Protein AF-A0A8X6GLP2-F1 (afdb_monomer_lite)

Radius of gyration: 21.19 Å; chains: 1; bounding box: 50×28×55 Å

Organism: Trichonephila clavata (NCBI:txid2740835)

pLDDT: mean 78.42, std 9.09, range [56.66, 94.06]

Sequence (97 aa):
MADRLAKQGTAHSQPKQPSTLHSTKSQKKSAVETWNCQRLQRLFLGKNWESLVSRGPFVHNLPRAVSVAAFRMCTGHDYLAAHLHCINVLPSPECQL

Secondary structure (DSSP, 8-state):
-HHHHHHHHTTS---SS---HHHHHHHHHHHHHHHHHHHHHHHTTT---HHHHHT----TTS-HHHHHHHHHHHH-GGGHHHHHHHTTSSS-TT---

Foldseek 3Di:
DVVVVVVVVVVDDDDPDDDDPVRVVVVVVVVVVVVVVVVVCVVCPVFPCVQVVVVDDQPPPDDPVVSLVVVCVSRNPLQSLVVCVVVVNDPDSPDDD

Structure (mmCIF, N/CA/C/O backbone):
data_AF-A0A8X6GLP2-F1
#
_entry.id   AF-A0A8X6GLP2-F1
#
loop_
_atom_site.group_PDB
_atom_site.id
_atom_site.type_symbol
_atom_site.label_atom_id
_atom_site.label_alt_id
_atom_site.label_comp_id
_atom_site.label_asym_id
_atom_site.label_entity_id
_atom_site.label_seq_id
_atom_site.pdbx_PDB_ins_code
_atom_site.Cartn_x
_atom_site.Cartn_y
_atom_site.Cartn_z
_atom_site.occupancy
_atom_site.B_iso_or_equiv
_atom_site.auth_seq_id
_atom_site.auth_comp_id
_atom_site.auth_asym_id
_atom_site.auth_atom_id
_atom_site.pdbx_PDB_model_num
ATOM 1 N N . MET A 1 1 ? -37.224 0.899 14.293 1.00 71.06 1 MET A N 1
ATOM 2 C CA . MET A 1 1 ? -35.864 0.382 13.985 1.00 71.06 1 MET A CA 1
ATOM 3 C C . MET A 1 1 ? -34.816 0.839 14.995 1.00 71.06 1 MET A C 1
ATOM 5 O O . MET A 1 1 ? -34.007 0.008 15.387 1.00 71.06 1 MET A O 1
ATOM 9 N N . ALA A 1 2 ? -34.848 2.098 15.448 1.00 81.88 2 ALA A N 1
ATOM 10 C CA . ALA A 1 2 ? -33.910 2.629 16.444 1.00 81.88 2 ALA A CA 1
ATOM 11 C C . ALA A 1 2 ? -33.878 1.815 17.754 1.00 81.88 2 ALA A C 1
ATOM 13 O O . ALA A 1 2 ? -32.809 1.373 18.154 1.00 81.88 2 ALA A O 1
ATOM 14 N N . ASP A 1 3 ? -35.037 1.495 18.337 1.00 86.25 3 ASP A N 1
ATOM 15 C CA . ASP A 1 3 ? -35.132 0.685 19.567 1.00 86.25 3 ASP A CA 1
ATOM 16 C C . ASP A 1 3 ? -34.466 -0.687 19.471 1.00 86.25 3 ASP A C 1
ATOM 18 O O . ASP A 1 3 ? -33.822 -1.153 20.409 1.00 86.25 3 ASP A O 1
ATOM 22 N N . ARG A 1 4 ? -34.599 -1.346 18.315 1.00 92.25 4 ARG A N 1
ATOM 23 C CA . ARG A 1 4 ? -33.962 -2.644 18.076 1.00 92.25 4 ARG A CA 1
ATOM 24 C C . ARG A 1 4 ? -32.439 -2.507 18.080 1.00 92.25 4 ARG A C 1
ATOM 26 O O . ARG A 1 4 ? -31.762 -3.328 18.687 1.0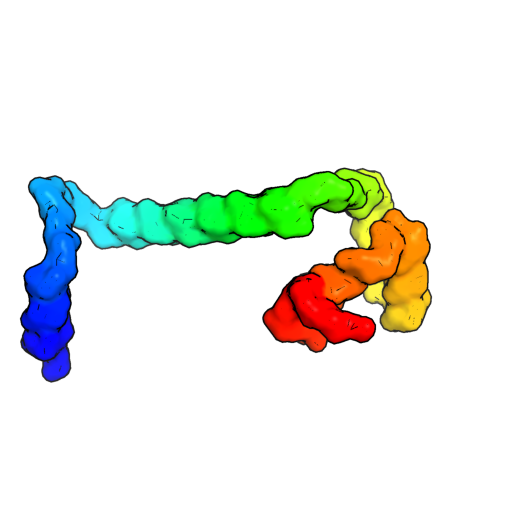0 92.25 4 ARG A O 1
ATOM 33 N N . LEU A 1 5 ? -31.915 -1.465 17.433 1.00 87.75 5 LEU A N 1
ATOM 34 C CA . LEU A 1 5 ? -30.478 -1.181 17.385 1.00 87.75 5 LEU A CA 1
ATOM 35 C C . LEU A 1 5 ? -29.939 -0.760 18.758 1.00 87.75 5 LEU A C 1
ATOM 37 O O . LEU A 1 5 ? -28.858 -1.196 19.141 1.00 87.75 5 LEU A O 1
ATOM 41 N N . ALA A 1 6 ? -30.707 0.013 19.529 1.00 84.94 6 ALA A N 1
ATOM 42 C CA . ALA A 1 6 ? -30.353 0.390 20.894 1.00 84.94 6 ALA A CA 1
ATOM 43 C C . ALA A 1 6 ? -30.224 -0.846 21.805 1.00 84.94 6 ALA A C 1
ATOM 45 O O . ALA A 1 6 ? -29.210 -0.999 22.483 1.00 84.94 6 ALA A O 1
ATOM 46 N N . LYS A 1 7 ? -31.182 -1.785 21.739 1.00 87.94 7 LYS A N 1
ATOM 47 C CA . LYS A 1 7 ? -31.130 -3.070 22.471 1.00 87.94 7 LYS A CA 1
ATOM 48 C C . LYS A 1 7 ? -29.971 -3.975 22.037 1.00 87.94 7 LYS A C 1
ATOM 50 O O . LYS A 1 7 ? -29.426 -4.714 22.847 1.00 87.94 7 LYS A O 1
ATOM 55 N N . GLN A 1 8 ? -29.565 -3.935 20.769 1.00 89.50 8 GLN A N 1
ATOM 56 C CA . GLN A 1 8 ? -28.360 -4.645 20.320 1.00 89.50 8 GLN A CA 1
ATOM 57 C C . GLN A 1 8 ? -27.077 -3.962 20.814 1.00 89.50 8 GLN A C 1
ATOM 59 O O . GLN A 1 8 ? -26.092 -4.629 21.131 1.00 89.50 8 GLN A O 1
ATOM 64 N N . GLY A 1 9 ? -27.090 -2.634 20.921 1.00 83.69 9 GLY A N 1
ATOM 65 C CA . GLY A 1 9 ? -25.985 -1.851 21.465 1.00 83.69 9 GLY A CA 1
ATOM 66 C C . GLY A 1 9 ? -25.684 -2.184 22.927 1.00 83.69 9 GLY A C 1
ATOM 67 O O . GLY A 1 9 ? -24.515 -2.273 23.290 1.00 83.69 9 GLY A O 1
ATOM 68 N N . THR A 1 10 ? -26.707 -2.460 23.745 1.00 83.94 10 THR A N 1
ATOM 69 C CA . THR A 1 10 ? -26.520 -2.833 25.161 1.00 83.94 10 THR A CA 1
ATOM 70 C C . THR A 1 10 ? -25.834 -4.186 25.353 1.00 83.94 10 THR A C 1
ATOM 72 O O . THR A 1 10 ? -25.267 -4.424 26.412 1.00 83.94 10 THR A O 1
ATOM 75 N N . ALA A 1 11 ? -25.842 -5.060 24.341 1.00 88.56 11 ALA A N 1
ATOM 76 C CA . ALA A 1 11 ? -25.092 -6.318 24.372 1.00 88.56 11 ALA A CA 1
ATOM 77 C C . ALA A 1 11 ? -23.577 -6.124 24.150 1.00 88.56 11 ALA A C 1
ATOM 79 O O . ALA A 1 11 ? -22.799 -7.047 24.380 1.00 88.56 11 ALA A O 1
ATOM 80 N N . HIS A 1 12 ? -23.145 -4.940 23.701 1.00 83.69 12 HIS A N 1
ATOM 81 C CA . HIS A 1 12 ? -21.738 -4.624 23.471 1.00 83.69 12 HIS A CA 1
ATOM 82 C C . HIS A 1 12 ? -21.137 -3.888 24.671 1.00 83.69 12 HIS A C 1
ATOM 84 O O . HIS A 1 12 ? -21.781 -3.026 25.274 1.00 83.69 12 HIS A O 1
ATOM 90 N N . SER A 1 13 ? -19.868 -4.187 24.975 1.00 82.12 13 SER A N 1
ATOM 91 C CA . SER A 1 13 ? -19.112 -3.528 26.045 1.00 82.12 13 SER A CA 1
ATOM 92 C C . SER A 1 13 ? -19.160 -2.008 25.891 1.00 82.12 13 SER A C 1
ATOM 94 O O . SER A 1 13 ? -18.618 -1.453 24.933 1.00 82.12 13 SER A O 1
ATOM 96 N N . GLN A 1 14 ? -19.779 -1.338 26.860 1.00 79.19 14 GLN A N 1
ATOM 97 C CA . GLN A 1 14 ? -19.807 0.117 26.918 1.00 79.19 14 GLN A CA 1
ATOM 98 C C . GLN A 1 14 ? -18.465 0.649 27.441 1.00 79.19 14 GLN A C 1
ATOM 100 O O . GLN A 1 14 ? -17.825 0.010 28.284 1.00 79.19 14 GLN A O 1
ATOM 105 N N . PRO A 1 15 ? -18.003 1.808 26.951 1.00 77.25 15 PRO A N 1
ATOM 106 C CA . PRO A 1 15 ? -16.801 2.431 27.476 1.00 77.25 15 PRO A CA 1
ATOM 107 C C . PRO A 1 15 ? -17.027 2.855 28.935 1.00 77.25 15 PRO A C 1
ATOM 109 O O . PRO A 1 15 ? -18.020 3.497 29.260 1.00 77.25 15 PRO A O 1
ATOM 112 N N . LYS A 1 16 ? -16.083 2.509 29.819 1.00 82.06 16 LYS A N 1
ATOM 113 C CA . LYS A 1 16 ? -16.129 2.870 31.252 1.00 82.06 16 LYS A CA 1
ATOM 114 C C . LYS A 1 16 ? -15.927 4.367 31.503 1.00 82.06 16 LYS A C 1
ATOM 116 O O . LYS A 1 16 ? -16.200 4.845 32.596 1.00 82.06 16 LYS A O 1
ATOM 121 N N . GLN A 1 17 ? -15.399 5.076 30.509 1.00 80.94 17 GLN A N 1
ATOM 122 C CA . GLN A 1 17 ? -15.115 6.502 30.563 1.00 80.94 17 GLN A CA 1
ATOM 123 C C . GLN A 1 17 ? -15.867 7.212 29.434 1.00 80.94 17 GLN A C 1
ATOM 125 O O . GLN A 1 17 ? -15.916 6.683 28.315 1.00 80.94 17 GLN A O 1
ATOM 130 N N . PRO A 1 18 ? -16.431 8.403 29.692 1.00 80.12 18 PRO A N 1
ATOM 131 C CA . PRO A 1 18 ? -17.056 9.192 28.649 1.00 80.12 18 PRO A CA 1
ATOM 132 C C . PRO A 1 18 ? -16.008 9.545 27.592 1.00 80.12 18 PRO A C 1
ATOM 134 O O . PRO A 1 18 ? -14.964 10.123 27.884 1.00 80.12 18 PRO A O 1
ATOM 137 N N . SER A 1 19 ? -16.287 9.176 26.346 1.00 79.31 19 SER A N 1
ATOM 138 C CA . SER A 1 19 ? -15.473 9.542 25.191 1.00 79.31 19 SER A CA 1
ATOM 139 C C . SER A 1 19 ? -16.359 10.216 24.158 1.00 79.31 19 SER A C 1
ATOM 141 O O . SER A 1 19 ? -17.534 9.883 24.002 1.00 79.31 19 SER A O 1
ATOM 143 N N . THR A 1 20 ? -15.809 11.209 23.467 1.00 87.44 20 THR A N 1
ATOM 144 C CA . THR A 1 20 ? -16.538 11.882 22.396 1.00 87.44 20 THR A CA 1
ATOM 145 C C . THR A 1 20 ? -16.607 10.971 21.177 1.00 87.44 20 THR A C 1
ATOM 147 O O . THR A 1 20 ? -15.648 10.261 20.864 1.00 87.44 20 THR A O 1
ATOM 150 N N . LEU A 1 21 ? -17.710 11.044 20.428 1.00 85.94 21 LEU A N 1
ATOM 151 C CA . LEU A 1 21 ? -17.869 10.287 19.180 1.00 85.94 21 LEU A CA 1
ATOM 152 C C . LEU A 1 21 ? -16.706 10.520 18.206 1.00 85.94 21 LEU A C 1
ATOM 154 O O . LEU A 1 21 ? -16.296 9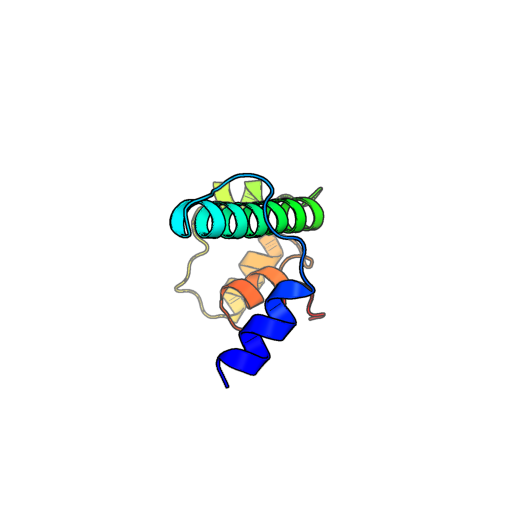.601 17.498 1.00 85.94 21 LEU A O 1
ATOM 158 N N . HIS A 1 22 ? -16.163 11.740 18.186 1.00 89.69 22 HIS A N 1
ATOM 159 C CA . HIS A 1 22 ? -15.003 12.096 17.375 1.00 89.69 22 HIS A CA 1
ATOM 160 C C . HIS A 1 22 ? -13.754 11.304 17.786 1.00 89.69 22 HIS A C 1
ATOM 162 O O . HIS A 1 22 ? -13.100 10.703 16.934 1.00 89.69 22 HIS A O 1
ATOM 168 N N . SER A 1 23 ? -13.459 11.247 19.089 1.00 85.31 23 SER A N 1
ATOM 169 C CA . SER A 1 23 ? -12.321 10.492 19.619 1.00 85.31 23 SER A CA 1
ATOM 170 C C . SER A 1 23 ? -12.459 8.997 19.326 1.00 85.31 23 SER A C 1
ATOM 172 O O . SER A 1 23 ? -11.548 8.393 18.764 1.00 85.31 23 SER A O 1
ATOM 174 N N . THR A 1 24 ? -13.636 8.411 19.573 1.00 85.88 24 THR A N 1
ATOM 175 C CA . THR A 1 24 ? -13.886 6.988 19.293 1.00 85.88 24 THR A CA 1
ATOM 176 C C . THR A 1 24 ? -13.765 6.660 17.801 1.00 85.88 24 THR A C 1
ATOM 178 O O . THR A 1 24 ? -13.204 5.626 17.436 1.00 85.88 24 THR A O 1
ATOM 181 N N . LYS A 1 25 ? -14.266 7.532 16.910 1.00 91.44 25 LYS A N 1
ATOM 182 C CA . LYS A 1 25 ? -14.085 7.378 15.455 1.00 91.44 25 LYS A CA 1
ATOM 183 C C . LYS A 1 25 ? -12.611 7.428 15.070 1.00 91.44 25 LYS A C 1
ATOM 185 O O . LYS A 1 25 ? -12.163 6.571 14.313 1.00 91.44 25 LYS A O 1
ATOM 190 N N . SER A 1 26 ? -11.875 8.403 15.601 1.00 91.38 26 SER A N 1
ATOM 191 C CA . SER A 1 26 ? -10.444 8.562 15.341 1.00 91.38 26 SER A CA 1
ATOM 192 C C . SER A 1 26 ? -9.651 7.332 15.793 1.00 91.38 26 SER A C 1
ATOM 194 O O . SER A 1 26 ? -8.876 6.779 15.020 1.00 91.38 26 SER A O 1
ATOM 196 N N . GLN A 1 27 ? -9.931 6.815 16.993 1.00 88.19 27 GLN A N 1
ATOM 197 C CA . GLN A 1 27 ? -9.305 5.599 17.520 1.00 88.19 27 GLN A CA 1
ATOM 198 C C . GLN A 1 27 ? -9.572 4.376 16.639 1.00 88.19 27 GLN A C 1
ATOM 200 O O . GLN A 1 27 ? -8.641 3.650 16.302 1.00 88.19 27 GLN A O 1
ATOM 205 N N . LYS A 1 28 ? -10.827 4.155 16.221 1.00 90.38 28 LYS A N 1
ATOM 206 C CA . LYS A 1 28 ? -11.157 3.048 15.308 1.00 90.38 28 LYS A CA 1
ATOM 207 C C . LYS A 1 28 ? -10.439 3.188 13.970 1.00 90.38 28 LYS A C 1
ATOM 209 O O . LYS A 1 28 ? -9.898 2.206 13.474 1.00 90.38 28 LYS A O 1
ATOM 214 N N . LYS A 1 29 ? -10.417 4.398 13.402 1.00 93.25 29 LYS A N 1
ATOM 215 C CA . LYS A 1 29 ? -9.703 4.684 12.155 1.00 93.25 29 LYS A CA 1
ATOM 216 C C . LYS A 1 2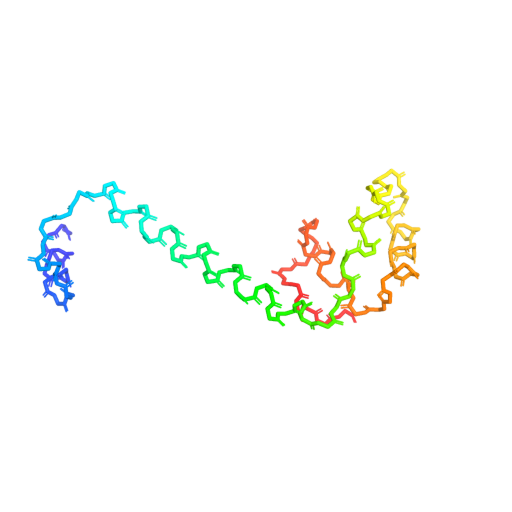9 ? -8.212 4.364 12.298 1.00 93.25 29 LYS A C 1
ATOM 218 O O . LYS A 1 29 ? -7.690 3.583 11.511 1.00 93.25 29 LYS A O 1
ATOM 223 N N . SER A 1 30 ? -7.572 4.875 13.346 1.00 92.25 30 SER A N 1
ATOM 224 C CA . SER A 1 30 ? -6.155 4.638 13.631 1.00 92.25 30 SER A CA 1
ATOM 225 C C . SER A 1 30 ? -5.840 3.155 13.868 1.00 92.25 30 SER A C 1
ATOM 227 O O . SER A 1 30 ? -4.824 2.658 13.387 1.00 92.25 30 SER A O 1
ATOM 229 N N . ALA A 1 31 ? -6.724 2.410 14.538 1.00 94.06 31 ALA A N 1
ATOM 230 C CA . ALA A 1 31 ? -6.561 0.970 14.732 1.00 94.06 31 ALA A CA 1
ATOM 231 C C . ALA A 1 31 ? -6.616 0.198 13.403 1.00 94.06 31 ALA A C 1
ATOM 233 O O . ALA A 1 31 ? -5.791 -0.683 13.168 1.00 94.06 31 ALA A O 1
ATOM 234 N N . VAL A 1 32 ? -7.549 0.554 12.513 1.00 93.31 32 VAL A N 1
ATOM 235 C CA . VAL A 1 32 ? -7.653 -0.038 11.169 1.00 93.31 32 VAL A CA 1
ATOM 236 C C . VAL A 1 32 ? -6.433 0.306 10.316 1.00 93.31 32 VAL A C 1
ATOM 238 O O . VAL A 1 32 ? -5.885 -0.570 9.650 1.00 93.31 32 VAL A O 1
ATOM 241 N N . GLU A 1 33 ? -5.980 1.558 10.346 1.00 89.00 33 GLU A N 1
ATOM 242 C CA . GLU A 1 33 ? -4.766 1.993 9.645 1.00 89.00 33 GLU A CA 1
ATOM 243 C C . GLU A 1 33 ? -3.536 1.239 10.154 1.00 89.00 33 GLU A C 1
ATOM 245 O O . GLU A 1 33 ? -2.777 0.694 9.358 1.00 89.00 33 GLU A O 1
ATOM 250 N N . THR A 1 34 ? -3.388 1.115 11.473 1.00 93.12 34 THR A N 1
ATOM 251 C CA . THR A 1 34 ? -2.281 0.384 12.101 1.00 93.12 34 THR A CA 1
ATOM 252 C C . THR A 1 34 ? -2.304 -1.094 11.718 1.00 93.12 34 THR A C 1
ATOM 254 O O . THR A 1 34 ? -1.273 -1.645 11.330 1.00 93.12 34 THR A O 1
ATOM 257 N N . TRP A 1 35 ? -3.476 -1.736 11.761 1.00 92.75 35 TRP A N 1
ATOM 258 C CA . TRP A 1 35 ? -3.646 -3.121 11.321 1.00 92.75 35 TRP A CA 1
ATOM 259 C C . TRP A 1 35 ? -3.265 -3.298 9.848 1.00 92.75 35 TRP A C 1
ATOM 261 O O . TRP A 1 35 ? -2.545 -4.237 9.505 1.00 92.75 35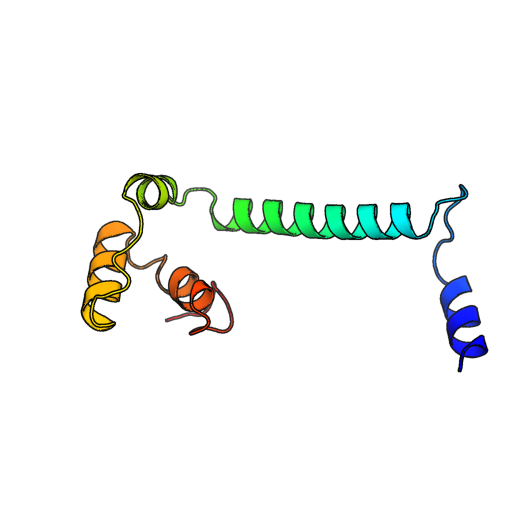 TRP A O 1
ATOM 271 N N . ASN A 1 36 ? -3.688 -2.376 8.980 1.00 80.94 36 ASN A N 1
ATOM 272 C CA . ASN A 1 36 ? -3.310 -2.387 7.571 1.00 80.94 36 ASN A CA 1
ATOM 273 C C . ASN A 1 36 ? -1.799 -2.227 7.389 1.00 80.94 36 ASN A C 1
ATOM 275 O O . ASN A 1 36 ? -1.201 -3.023 6.670 1.00 80.94 36 ASN A O 1
ATOM 279 N N . CYS A 1 37 ? -1.170 -1.266 8.068 1.00 84.69 37 CYS A N 1
ATOM 280 C CA . CYS A 1 37 ? 0.277 -1.073 8.019 1.00 84.69 37 CYS A CA 1
ATOM 281 C C . CYS A 1 37 ? 1.030 -2.339 8.443 1.00 84.69 37 CYS A C 1
ATOM 283 O O . CYS A 1 37 ? 1.911 -2.790 7.720 1.00 84.69 37 CYS A O 1
ATOM 285 N N . GLN A 1 38 ? 0.645 -2.967 9.557 1.00 86.31 38 GLN A N 1
ATOM 286 C CA . GLN A 1 38 ? 1.263 -4.211 10.029 1.00 86.31 38 GLN A CA 1
ATOM 287 C C . GLN A 1 38 ? 1.025 -5.389 9.076 1.00 86.31 38 GLN A C 1
ATOM 289 O O . GLN A 1 38 ? 1.911 -6.219 8.869 1.00 86.31 38 GLN A O 1
ATOM 294 N N . ARG A 1 39 ? -0.176 -5.498 8.496 1.00 85.88 39 ARG A N 1
ATOM 295 C CA . ARG A 1 39 ? -0.495 -6.522 7.492 1.00 85.88 39 ARG A CA 1
ATOM 296 C C . ARG A 1 39 ? 0.395 -6.366 6.265 1.00 85.88 39 ARG A C 1
ATOM 298 O O . ARG A 1 39 ? 1.007 -7.340 5.843 1.00 85.88 39 ARG A O 1
ATOM 305 N N . LEU A 1 40 ? 0.493 -5.151 5.732 1.00 78.19 40 LEU A N 1
ATOM 306 C CA . LEU A 1 40 ? 1.331 -4.850 4.577 1.00 78.19 40 LEU A CA 1
ATOM 307 C C . LEU A 1 40 ? 2.808 -5.098 4.908 1.00 78.19 40 LEU A C 1
ATOM 309 O O . LEU A 1 40 ? 3.466 -5.828 4.181 1.00 78.19 40 LEU A O 1
ATOM 313 N N . GLN A 1 41 ? 3.310 -4.610 6.045 1.00 79.12 41 GLN A N 1
ATOM 314 C CA . GLN A 1 41 ? 4.684 -4.880 6.484 1.00 79.12 41 GLN A CA 1
ATOM 315 C C . GLN A 1 41 ? 5.004 -6.378 6.537 1.00 79.12 41 GLN A C 1
ATOM 317 O O . GLN A 1 41 ? 6.065 -6.776 6.071 1.00 79.12 41 GLN A O 1
ATOM 322 N N . ARG A 1 42 ? 4.091 -7.222 7.040 1.00 80.06 42 ARG A N 1
ATOM 323 C CA . ARG A 1 42 ? 4.283 -8.683 7.038 1.00 80.06 42 ARG A CA 1
ATOM 324 C C . ARG A 1 42 ? 4.318 -9.276 5.632 1.00 80.06 42 ARG A C 1
ATOM 326 O O . ARG A 1 42 ? 5.181 -10.100 5.358 1.00 80.06 42 ARG A O 1
ATOM 333 N N . LEU A 1 43 ? 3.420 -8.852 4.742 1.00 70.88 43 LEU A N 1
ATOM 334 C CA . LEU A 1 43 ? 3.395 -9.311 3.345 1.00 70.88 43 LEU A CA 1
ATOM 335 C C . LEU A 1 43 ? 4.640 -8.885 2.554 1.00 70.88 43 LEU A C 1
ATOM 337 O O . LEU A 1 43 ? 4.999 -9.526 1.564 1.00 70.88 43 LEU A O 1
ATOM 341 N N . PHE A 1 44 ? 5.280 -7.798 2.979 1.00 67.06 44 PHE A N 1
ATOM 342 C CA . PHE A 1 44 ? 6.438 -7.209 2.315 1.00 67.06 44 PHE A CA 1
ATOM 343 C C . PHE A 1 44 ? 7.761 -7.422 3.066 1.00 67.06 44 PHE A C 1
ATOM 345 O O . PHE A 1 44 ? 8.796 -6.916 2.629 1.00 67.06 44 PHE A O 1
ATOM 352 N N . LEU A 1 45 ? 7.763 -8.187 4.160 1.00 71.50 45 LEU A N 1
ATOM 353 C CA . LEU A 1 45 ? 8.982 -8.557 4.875 1.00 71.50 45 LEU A CA 1
ATOM 354 C C . LEU A 1 45 ? 9.847 -9.449 3.968 1.00 71.50 45 LEU A C 1
ATOM 356 O O . LEU A 1 45 ? 9.369 -10.449 3.440 1.00 71.50 45 LEU A O 1
ATOM 360 N N . GLY A 1 46 ? 11.110 -9.073 3.756 1.00 68.50 46 GLY A N 1
ATOM 361 C CA . GLY A 1 46 ? 12.025 -9.789 2.854 1.00 68.50 46 GLY A CA 1
ATOM 362 C C . GLY A 1 46 ? 11.842 -9.469 1.364 1.00 68.50 46 GLY A C 1
ATOM 363 O O . GLY A 1 46 ? 12.610 -9.950 0.534 1.00 68.50 46 GLY A O 1
ATOM 364 N N . LYS A 1 47 ? 10.867 -8.625 1.015 1.00 68.12 47 LYS A N 1
ATOM 365 C CA . LYS A 1 47 ? 10.669 -8.121 -0.344 1.00 68.12 47 LYS A CA 1
ATOM 366 C C . LYS A 1 47 ? 11.446 -6.809 -0.536 1.00 68.12 47 LYS A C 1
ATOM 368 O O . LYS A 1 47 ? 11.399 -5.948 0.334 1.00 68.12 47 LYS A O 1
ATOM 373 N N . ASN A 1 48 ? 12.158 -6.621 -1.653 1.00 67.44 48 ASN A N 1
ATOM 374 C CA . ASN A 1 48 ? 12.974 -5.415 -1.896 1.00 67.44 48 ASN A CA 1
ATOM 375 C C . ASN A 1 48 ? 12.181 -4.338 -2.663 1.00 67.44 48 ASN A C 1
ATOM 377 O O . ASN A 1 48 ? 12.392 -4.101 -3.854 1.00 67.44 48 ASN A O 1
ATOM 381 N N . TRP A 1 49 ? 11.234 -3.699 -1.975 1.00 67.06 49 TRP A N 1
ATOM 382 C CA . TRP A 1 49 ? 10.427 -2.586 -2.503 1.00 67.06 49 TRP A CA 1
ATOM 383 C C . TRP A 1 49 ? 11.190 -1.259 -2.532 1.00 67.06 49 TRP A C 1
ATOM 385 O O . TRP A 1 49 ? 10.861 -0.386 -3.333 1.00 67.06 49 TRP A O 1
ATOM 395 N N . GLU A 1 50 ? 12.232 -1.120 -1.713 1.00 61.34 50 GLU A N 1
ATOM 396 C CA . GLU A 1 50 ? 13.101 0.058 -1.701 1.00 61.34 50 GLU A CA 1
ATOM 397 C C . GLU A 1 50 ? 13.715 0.309 -3.083 1.00 61.34 50 GLU A C 1
ATOM 399 O O . GLU A 1 50 ? 13.736 1.441 -3.558 1.00 61.34 50 GLU A O 1
ATOM 404 N N . SER A 1 51 ? 14.092 -0.754 -3.800 1.00 61.69 51 SER A N 1
ATOM 405 C CA . SER A 1 51 ? 14.571 -0.645 -5.179 1.00 61.69 51 SER A CA 1
ATOM 406 C C . SER A 1 51 ? 13.559 -0.009 -6.146 1.00 61.69 51 SER A C 1
ATOM 408 O O . SER A 1 51 ? 13.977 0.628 -7.109 1.00 61.69 51 SER A O 1
ATOM 410 N N . LEU A 1 52 ? 12.251 -0.137 -5.901 1.00 64.06 52 LEU A N 1
ATOM 411 C CA . LEU A 1 52 ? 11.199 0.442 -6.744 1.00 64.06 52 LEU A CA 1
ATOM 412 C C . LEU A 1 52 ? 10.922 1.899 -6.406 1.00 64.06 52 LEU A C 1
ATOM 414 O O . LEU A 1 52 ? 10.700 2.700 -7.307 1.00 64.06 52 LEU A O 1
ATOM 418 N N . VAL A 1 53 ? 10.956 2.239 -5.117 1.00 61.38 53 VAL A N 1
ATOM 419 C CA . VAL A 1 53 ? 10.800 3.623 -4.651 1.00 61.38 53 VAL A CA 1
ATOM 420 C C . VAL A 1 53 ? 12.000 4.461 -5.100 1.00 61.38 53 VAL A C 1
ATOM 422 O O . VAL A 1 53 ? 11.828 5.570 -5.600 1.00 61.38 53 VAL A O 1
ATOM 425 N N . SER A 1 54 ? 13.206 3.897 -5.012 1.00 61.62 54 SER A N 1
ATOM 426 C CA . SER A 1 54 ? 14.459 4.564 -5.379 1.00 61.62 54 SER A CA 1
ATOM 427 C C . SER A 1 54 ? 14.673 4.708 -6.890 1.00 61.62 54 SER A C 1
ATOM 429 O O . SER A 1 54 ? 15.387 5.610 -7.316 1.00 61.62 54 SER A O 1
ATOM 431 N N . ARG A 1 55 ? 14.067 3.847 -7.723 1.00 62.78 55 ARG A N 1
ATOM 432 C CA . ARG A 1 55 ? 14.200 3.906 -9.196 1.00 62.78 55 ARG A CA 1
ATOM 433 C C . ARG A 1 55 ? 13.283 4.936 -9.866 1.00 62.78 55 ARG A C 1
ATOM 435 O O . ARG A 1 55 ? 13.402 5.144 -11.071 1.00 62.78 55 ARG A O 1
ATOM 442 N N . GLY A 1 56 ? 12.428 5.617 -9.102 1.00 60.28 56 GLY A N 1
ATOM 443 C CA . GLY A 1 56 ? 11.510 6.631 -9.619 1.00 60.28 56 GLY A CA 1
ATOM 444 C C . GLY A 1 56 ? 10.239 6.042 -10.248 1.00 60.28 56 GLY A C 1
ATOM 445 O O . GLY A 1 56 ? 10.066 4.821 -10.292 1.00 60.28 56 GLY A O 1
ATOM 446 N N . PRO A 1 57 ? 9.301 6.898 -10.697 1.00 56.66 57 PRO A N 1
ATOM 447 C CA . PRO A 1 57 ? 8.010 6.449 -11.202 1.00 56.66 57 PRO A CA 1
ATOM 448 C C . PRO A 1 57 ? 8.191 5.526 -12.410 1.00 56.66 57 PRO A C 1
ATOM 450 O O . PRO A 1 57 ? 8.826 5.887 -13.402 1.00 56.66 57 PRO A O 1
ATOM 453 N N . PHE A 1 58 ? 7.598 4.331 -12.336 1.00 63.59 58 PHE A N 1
ATOM 454 C CA . PHE A 1 58 ? 7.471 3.451 -13.493 1.00 63.59 58 PHE A CA 1
ATOM 455 C C . PHE A 1 58 ? 6.776 4.210 -14.614 1.00 63.59 58 PHE A C 1
ATOM 457 O O . PHE A 1 58 ? 5.687 4.729 -14.412 1.00 63.59 58 PHE A O 1
ATOM 464 N N . VAL A 1 59 ? 7.398 4.278 -15.788 1.00 63.12 59 VAL A N 1
ATOM 465 C CA . VAL A 1 59 ? 6.912 5.089 -16.907 1.00 63.12 59 VAL A CA 1
ATOM 466 C C . VAL A 1 59 ? 5.487 4.658 -17.287 1.00 63.12 59 VAL A C 1
ATOM 468 O O . VAL A 1 59 ? 5.278 3.608 -17.893 1.00 63.12 59 VAL A O 1
ATOM 471 N N . HIS A 1 60 ? 4.497 5.474 -16.916 1.00 63.59 60 HIS A N 1
ATOM 472 C CA . HIS A 1 60 ? 3.066 5.177 -17.084 1.00 63.59 60 HIS A CA 1
ATOM 473 C C . HIS A 1 60 ? 2.595 5.267 -18.547 1.00 63.59 60 HIS A C 1
ATOM 475 O O . HIS A 1 60 ? 1.493 4.837 -18.870 1.00 63.59 60 HIS A O 1
ATOM 481 N N . ASN A 1 61 ? 3.442 5.798 -19.433 1.00 74.44 61 ASN A N 1
ATOM 482 C CA . ASN A 1 61 ? 3.130 6.050 -20.843 1.00 74.44 61 ASN A CA 1
ATOM 483 C C . ASN A 1 61 ? 3.596 4.927 -21.786 1.00 74.44 61 ASN A C 1
ATOM 485 O O . ASN A 1 61 ? 3.612 5.108 -23.001 1.00 74.44 61 ASN A O 1
ATOM 489 N N . LEU A 1 62 ? 4.014 3.778 -21.249 1.00 78.06 62 LEU A N 1
ATOM 490 C CA . LEU A 1 62 ? 4.406 2.626 -22.059 1.00 78.06 62 LEU A CA 1
ATOM 491 C C . LEU A 1 62 ? 3.204 1.712 -22.339 1.00 78.06 62 LEU A C 1
ATOM 493 O O . LEU A 1 62 ? 2.346 1.544 -21.469 1.00 78.06 62 LEU A O 1
ATOM 497 N N . PRO A 1 63 ? 3.161 1.039 -23.506 1.00 84.81 63 PRO A N 1
ATOM 498 C CA . PRO A 1 63 ? 2.202 -0.031 -23.746 1.00 84.81 63 PRO A CA 1
ATOM 499 C C . PRO A 1 63 ? 2.252 -1.070 -22.622 1.00 84.81 63 PRO A C 1
ATOM 501 O O . PRO A 1 63 ? 3.333 -1.439 -22.154 1.00 84.81 63 PRO A O 1
ATOM 504 N N . ARG A 1 64 ? 1.085 -1.586 -22.214 1.00 82.12 64 ARG A N 1
ATOM 505 C CA . ARG A 1 64 ? 0.942 -2.490 -21.056 1.00 82.12 64 ARG A CA 1
ATOM 506 C C . ARG A 1 64 ? 1.957 -3.635 -21.051 1.00 82.12 64 ARG A C 1
ATOM 508 O O . ARG A 1 64 ? 2.542 -3.915 -20.013 1.00 82.12 64 ARG A O 1
ATOM 515 N N . ALA A 1 65 ? 2.184 -4.280 -22.195 1.00 81.75 65 ALA A N 1
ATOM 516 C CA . ALA A 1 65 ? 3.133 -5.389 -22.308 1.00 81.75 65 ALA A CA 1
ATOM 517 C C . ALA A 1 65 ? 4.571 -4.977 -21.944 1.00 81.75 65 ALA A C 1
ATOM 519 O O . ALA A 1 65 ? 5.255 -5.694 -21.217 1.00 81.75 65 ALA A O 1
ATOM 520 N N . VAL A 1 66 ? 5.001 -3.797 -22.395 1.00 80.69 66 VAL A N 1
ATOM 521 C CA . VAL A 1 66 ? 6.342 -3.253 -22.141 1.00 80.69 66 VAL A CA 1
ATOM 522 C C . VAL A 1 66 ? 6.479 -2.837 -20.679 1.00 80.69 66 VAL A C 1
ATOM 524 O O . VAL A 1 66 ? 7.472 -3.166 -20.038 1.00 80.69 66 VAL A O 1
ATOM 527 N N . SER A 1 67 ? 5.454 -2.182 -20.128 1.00 78.62 67 SER A N 1
ATOM 528 C CA . SER A 1 67 ? 5.418 -1.801 -18.712 1.00 78.62 67 SER A CA 1
ATOM 529 C C . SER A 1 67 ? 5.491 -3.029 -17.792 1.00 78.62 67 SER A C 1
ATOM 531 O O . SER A 1 67 ? 6.301 -3.067 -16.870 1.00 78.62 67 SER A O 1
ATOM 533 N N . VAL A 1 68 ? 4.728 -4.086 -18.101 1.00 77.88 68 VAL A N 1
ATOM 534 C CA . VAL A 1 68 ? 4.744 -5.353 -17.351 1.00 77.88 68 VAL A CA 1
ATOM 535 C C . VAL A 1 68 ? 6.098 -6.058 -17.454 1.00 77.88 68 VAL A C 1
ATOM 537 O O . VAL A 1 68 ? 6.592 -6.559 -16.446 1.00 77.88 68 VAL A O 1
ATOM 540 N N . ALA A 1 69 ? 6.710 -6.103 -18.641 1.00 80.75 69 ALA A N 1
ATOM 541 C CA . ALA A 1 69 ? 8.028 -6.707 -18.825 1.00 80.75 69 ALA A CA 1
ATOM 542 C C . ALA A 1 69 ? 9.110 -5.950 -18.039 1.00 80.75 69 ALA A C 1
ATOM 544 O O . ALA A 1 69 ? 9.863 -6.570 -17.291 1.00 80.75 69 ALA A O 1
ATOM 545 N N . ALA A 1 70 ? 9.134 -4.617 -18.138 1.00 77.94 70 ALA A N 1
ATOM 546 C CA . ALA A 1 70 ? 10.061 -3.768 -17.393 1.00 77.94 70 ALA A CA 1
ATOM 547 C C . ALA A 1 70 ? 9.880 -3.926 -15.877 1.00 77.94 70 ALA A C 1
ATOM 549 O O . ALA A 1 70 ? 10.854 -4.104 -15.149 1.00 77.94 70 ALA A O 1
ATOM 550 N N . PHE A 1 71 ? 8.630 -3.944 -15.408 1.00 76.25 71 PHE A N 1
ATOM 551 C CA . PHE A 1 71 ? 8.305 -4.193 -14.010 1.00 76.25 71 PHE A CA 1
ATOM 552 C C . PHE A 1 71 ? 8.839 -5.554 -13.544 1.00 76.25 71 PHE A C 1
ATOM 554 O O . PHE A 1 71 ? 9.620 -5.601 -12.599 1.00 76.25 71 PHE A O 1
ATOM 561 N N . ARG A 1 72 ? 8.524 -6.646 -14.259 1.00 77.50 72 ARG A N 1
ATOM 562 C CA . ARG A 1 72 ? 9.019 -8.000 -13.944 1.00 77.50 72 ARG A CA 1
ATOM 563 C C . ARG A 1 72 ? 10.545 -8.092 -13.948 1.00 77.50 72 ARG A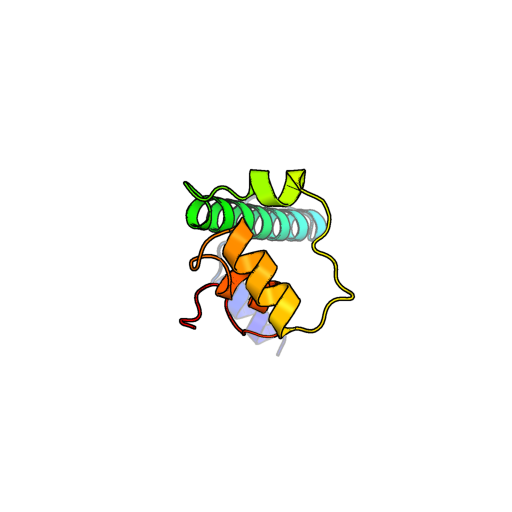 C 1
ATOM 565 O O . ARG A 1 72 ? 11.097 -8.778 -13.096 1.00 77.50 72 ARG A O 1
ATOM 572 N N . MET A 1 73 ? 11.228 -7.415 -14.873 1.00 73.25 73 MET A N 1
ATOM 573 C CA . MET A 1 73 ? 12.695 -7.371 -14.903 1.00 73.25 73 MET A CA 1
ATOM 574 C C . MET A 1 73 ? 13.279 -6.625 -13.698 1.00 73.25 73 MET A C 1
ATOM 576 O O . MET A 1 73 ? 14.334 -7.006 -13.200 1.00 73.25 73 MET A O 1
ATOM 580 N N . CYS A 1 74 ? 12.608 -5.576 -13.218 1.00 71.38 74 CYS A N 1
ATOM 581 C CA . CYS A 1 74 ? 13.055 -4.819 -12.052 1.00 71.38 74 CYS A CA 1
ATOM 582 C C . CYS A 1 74 ? 12.742 -5.513 -10.719 1.00 71.38 74 CYS A C 1
ATOM 584 O O . CYS A 1 74 ? 13.537 -5.392 -9.791 1.00 71.38 74 CYS A O 1
ATOM 586 N N . THR A 1 75 ? 11.608 -6.210 -10.605 1.00 69.12 75 THR A N 1
ATOM 587 C CA . THR A 1 75 ? 11.120 -6.769 -9.330 1.00 69.12 75 THR A CA 1
ATOM 588 C C . THR A 1 75 ? 11.257 -8.278 -9.193 1.00 69.12 75 THR A C 1
ATOM 590 O O . THR A 1 75 ? 11.213 -8.787 -8.079 1.00 69.12 75 THR A O 1
ATOM 593 N N . GLY A 1 76 ? 11.357 -9.016 -10.297 1.00 71.50 76 GLY A N 1
ATOM 594 C CA . GLY A 1 76 ? 11.078 -10.453 -10.332 1.00 71.50 76 GLY A CA 1
ATOM 595 C C . GLY A 1 76 ? 9.578 -10.761 -10.472 1.00 71.50 76 GLY A C 1
ATOM 596 O O . GLY A 1 76 ? 8.730 -9.864 -10.413 1.00 71.50 76 GLY A O 1
ATOM 597 N N . HIS A 1 77 ? 9.243 -12.041 -10.686 1.00 70.50 77 HIS A N 1
ATOM 598 C CA . HIS A 1 77 ? 7.872 -12.500 -10.978 1.00 70.50 77 HIS A CA 1
ATOM 599 C C . HIS A 1 77 ? 6.875 -12.289 -9.821 1.00 70.50 77 HIS A C 1
ATOM 601 O O . HIS A 1 77 ? 5.690 -12.077 -10.078 1.00 70.50 77 HIS A O 1
ATOM 607 N N . ASP A 1 78 ? 7.348 -12.258 -8.573 1.00 68.81 78 ASP A N 1
ATOM 608 C CA . ASP A 1 78 ? 6.516 -12.319 -7.357 1.00 68.81 78 ASP A CA 1
ATOM 609 C C . ASP A 1 78 ? 5.707 -11.046 -7.049 1.00 68.81 78 ASP A C 1
ATOM 611 O O . ASP A 1 78 ? 4.951 -10.991 -6.075 1.00 68.81 78 ASP A O 1
ATOM 615 N N . TYR A 1 79 ? 5.877 -9.994 -7.851 1.00 73.56 79 TYR A N 1
ATOM 616 C CA . TYR A 1 79 ? 5.339 -8.661 -7.565 1.00 73.56 79 TYR A CA 1
ATOM 617 C C . TYR A 1 79 ? 4.259 -8.204 -8.538 1.00 73.56 79 TYR A C 1
ATOM 619 O O . TYR A 1 79 ? 3.637 -7.162 -8.320 1.00 73.56 79 TYR A O 1
ATOM 627 N N . LEU A 1 80 ? 4.022 -8.959 -9.615 1.00 78.19 80 LEU A N 1
ATOM 628 C CA . LEU A 1 80 ? 3.101 -8.522 -10.659 1.00 78.19 80 LEU A CA 1
ATOM 629 C C . LEU A 1 80 ? 1.659 -8.427 -10.138 1.00 78.19 80 LEU A C 1
ATOM 631 O O . LEU A 1 80 ? 0.956 -7.479 -10.480 1.00 78.19 80 LEU A O 1
ATOM 635 N N . ALA A 1 81 ? 1.227 -9.357 -9.283 1.00 78.00 81 ALA A N 1
ATOM 636 C CA . ALA A 1 81 ? -0.143 -9.376 -8.764 1.00 78.00 81 ALA A CA 1
ATOM 637 C C . ALA A 1 81 ? -0.438 -8.137 -7.908 1.00 78.00 81 ALA A C 1
ATOM 639 O O . ALA A 1 81 ? -1.455 -7.468 -8.092 1.00 78.00 81 ALA A O 1
ATOM 640 N N . ALA A 1 82 ? 0.506 -7.764 -7.042 1.00 74.94 82 ALA A N 1
ATOM 641 C CA . ALA A 1 82 ? 0.406 -6.567 -6.216 1.00 74.94 82 ALA A CA 1
ATOM 642 C C . ALA A 1 82 ? 0.361 -5.279 -7.055 1.00 74.94 82 AL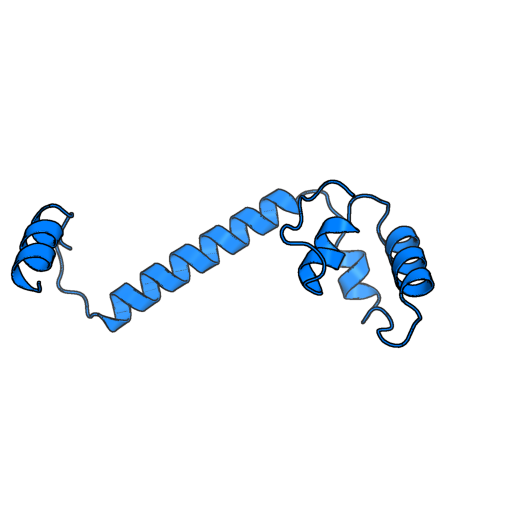A A C 1
ATOM 644 O O . ALA A 1 82 ? -0.458 -4.399 -6.787 1.00 74.94 82 ALA A O 1
ATOM 645 N N . HIS A 1 83 ? 1.193 -5.179 -8.098 1.00 76.31 83 HIS A N 1
ATOM 646 C CA . HIS A 1 83 ? 1.170 -4.035 -9.012 1.00 76.31 83 HIS A CA 1
ATOM 647 C C . HIS A 1 83 ? -0.164 -3.923 -9.757 1.00 76.31 83 HIS A C 1
ATOM 649 O O . HIS A 1 83 ? -0.765 -2.851 -9.789 1.00 76.31 83 HIS A O 1
ATOM 655 N N . LEU A 1 84 ? -0.661 -5.036 -10.304 1.00 80.19 84 LEU A N 1
ATOM 656 C CA . LEU A 1 84 ? -1.935 -5.068 -11.019 1.00 80.19 84 LEU A CA 1
ATOM 657 C C . LEU A 1 84 ? -3.125 -4.748 -10.104 1.00 80.19 84 LEU A C 1
ATOM 659 O O . LEU A 1 84 ? -4.060 -4.084 -10.542 1.00 80.19 84 LEU A O 1
ATOM 663 N N . HIS A 1 85 ? -3.091 -5.156 -8.834 1.00 80.19 85 HIS A N 1
ATOM 664 C CA . HIS A 1 85 ? -4.095 -4.739 -7.855 1.00 80.19 85 HIS A CA 1
ATOM 665 C C . HIS A 1 85 ? -4.062 -3.223 -7.601 1.00 80.19 85 HIS A C 1
ATOM 667 O O . HIS A 1 85 ? -5.111 -2.589 -7.566 1.00 80.19 85 HIS A O 1
ATOM 673 N N . CYS A 1 86 ? -2.870 -2.623 -7.499 1.00 75.19 86 CYS A N 1
ATOM 674 C CA . CYS A 1 86 ? -2.707 -1.181 -7.282 1.00 75.19 86 CYS A CA 1
ATOM 675 C C . CYS A 1 86 ? -3.332 -0.334 -8.408 1.00 75.19 86 CYS A C 1
ATOM 677 O O . CYS A 1 86 ? -3.932 0.705 -8.148 1.00 75.19 86 CYS A O 1
ATOM 679 N N . ILE A 1 87 ? -3.260 -0.810 -9.657 1.00 80.69 87 ILE A N 1
ATOM 680 C CA . ILE A 1 87 ? -3.915 -0.172 -10.812 1.00 80.69 87 ILE A CA 1
ATOM 681 C C . ILE A 1 87 ? -5.357 -0.664 -11.047 1.00 80.69 87 ILE A C 1
ATOM 683 O O . ILE A 1 87 ? -5.903 -0.469 -12.130 1.00 80.69 87 ILE A O 1
ATOM 687 N N . ASN A 1 88 ? -5.978 -1.302 -10.049 1.00 82.06 88 ASN A N 1
ATOM 688 C CA . ASN A 1 88 ? -7.348 -1.832 -10.077 1.00 82.06 88 ASN A CA 1
ATOM 689 C C . ASN A 1 88 ? -7.632 -2.866 -11.185 1.00 82.06 88 ASN A C 1
ATOM 691 O O . ASN A 1 88 ? -8.775 -3.039 -11.598 1.00 82.06 88 ASN A O 1
ATOM 695 N N . VAL A 1 89 ? -6.608 -3.579 -11.665 1.00 84.50 89 VAL A N 1
ATOM 696 C CA . VAL A 1 89 ? -6.769 -4.681 -12.631 1.00 84.50 89 VAL A CA 1
ATOM 697 C C . VAL A 1 89 ? -7.107 -5.997 -11.928 1.00 84.50 89 VAL A C 1
ATOM 699 O O . VAL A 1 89 ? -7.865 -6.797 -12.469 1.00 84.50 89 VAL A O 1
ATOM 702 N N . LEU A 1 90 ? -6.559 -6.237 -10.731 1.00 82.44 90 LEU A N 1
ATOM 703 C CA . LEU A 1 90 ? -6.860 -7.426 -9.925 1.00 82.44 90 LEU A CA 1
ATOM 704 C C . LEU A 1 90 ? -7.648 -7.071 -8.661 1.00 82.44 90 LEU A C 1
ATOM 706 O O . LEU A 1 90 ? -7.407 -6.016 -8.071 1.00 82.44 90 LEU A O 1
ATOM 710 N N . PRO A 1 91 ? -8.521 -7.973 -8.177 1.00 84.00 91 PRO A N 1
ATOM 711 C CA . PRO A 1 91 ? -9.286 -7.747 -6.953 1.00 84.00 91 PRO A CA 1
ATOM 712 C C . PRO A 1 91 ? -8.441 -7.884 -5.678 1.00 84.00 91 PRO A C 1
ATOM 714 O O . PRO A 1 91 ? -8.818 -7.342 -4.644 1.00 84.00 91 PRO A O 1
ATOM 717 N N . SER A 1 92 ? -7.306 -8.592 -5.733 1.00 79.56 92 SER A N 1
ATOM 718 C CA . SER A 1 92 ? -6.420 -8.825 -4.586 1.00 79.56 92 SER A CA 1
ATOM 719 C C . SER A 1 92 ? -4.944 -8.836 -5.008 1.00 79.56 92 SER A C 1
ATOM 721 O O . SER A 1 92 ? -4.629 -9.313 -6.101 1.00 79.56 92 SER A O 1
ATOM 723 N N . PRO A 1 93 ? -4.016 -8.363 -4.149 1.00 71.94 93 PRO A N 1
ATOM 724 C CA . PRO A 1 93 ? -2.578 -8.421 -4.413 1.00 71.94 93 PRO A CA 1
ATOM 725 C C . PRO A 1 93 ? -1.993 -9.840 -4.304 1.00 71.94 93 PRO A C 1
ATOM 727 O O . PRO A 1 93 ? -0.847 -10.048 -4.691 1.00 71.94 93 PRO A O 1
ATOM 730 N N . GLU A 1 94 ? -2.763 -10.800 -3.781 1.00 74.44 94 GLU A N 1
ATOM 731 C CA . GLU A 1 94 ? -2.386 -12.216 -3.633 1.00 74.44 94 GLU A CA 1
ATOM 732 C C . GLU A 1 94 ? -3.005 -13.110 -4.718 1.00 74.44 94 GLU A C 1
ATOM 734 O O . GLU A 1 94 ? -2.923 -14.335 -4.647 1.00 74.44 94 GLU A O 1
ATOM 739 N N . CYS A 1 95 ? -3.651 -12.518 -5.727 1.00 72.19 95 CYS A N 1
ATOM 740 C CA . CYS A 1 95 ? -4.160 -13.280 -6.859 1.00 72.19 95 CYS A CA 1
ATOM 741 C C . CYS A 1 95 ? -3.014 -14.026 -7.555 1.00 72.19 95 CYS A C 1
ATOM 743 O O . CYS A 1 95 ? -2.019 -13.417 -7.951 1.00 72.19 95 CYS A O 1
ATOM 745 N N . GLN A 1 96 ? -3.182 -15.338 -7.732 1.00 70.56 96 GLN A N 1
ATOM 746 C CA . GLN A 1 96 ? -2.322 -16.117 -8.616 1.00 70.56 96 GLN A CA 1
ATOM 747 C C . GLN A 1 96 ? -2.530 -15.630 -10.053 1.00 70.56 96 GLN A C 1
ATOM 749 O O . GLN A 1 96 ? -3.667 -15.401 -10.476 1.00 70.56 96 GLN A O 1
ATOM 754 N N . LEU A 1 97 ? -1.418 -15.406 -10.749 1.00 70.50 97 LEU A N 1
ATOM 755 C CA . LEU A 1 97 ? -1.353 -14.821 -12.085 1.00 70.50 97 LEU A CA 1
ATOM 756 C C . LEU A 1 97 ? -1.026 -15.847 -13.157 1.00 70.50 97 LEU A C 1
ATOM 758 O O . LEU A 1 97 ? -0.194 -16.733 -12.865 1.00 70.50 97 LEU A O 1
#